Protein AF-A0A2V8KTV1-F1 (afdb_monomer_lite)

pLDDT: mean 73.46, std 25.22, range [22.84, 96.94]

Foldseek 3Di:
DDDDDDDPDDDDDDDDDDDDPDFPADPDDPAGWGKDFQADDPPVDPQQAAWDAPDPPDHPPDLLQSLLCQAQCADPVRDRDDPNHDASNSNRQRHWQNVCVVVVNNQATRHDDPNHFPWIFIWRDDSNPDDSNCSSVIDTQWTATSNRTPDHPVVVPPD

Radius of gyration: 17.87 Å; chains: 1; bounding box: 47×54×51 Å

Sequence (159 aa):
MPGEIEEAQHVHRGEPAGNRLGRIAPPRLGRSCVFYAAAQGDSGQRHPVGLGTDAFEVNQYRPFQTLYWAVTGKMVGGRVVNKHTVSREAALIAHTRNNAYQFFRESDLGSIQPGRFADMVVIDRDYLTIPADQIKDIKPLMTIVGGRVIFDVAKESSP

Secondary structure (DSSP, 8-state):
------------------------PPTT-SS--EEE-PPP-----SSPPP----TTTTS-S-HHHHHHHHHH-B-TTS-B--S----HHHHHHIIIIIHHHHTT-TTTSSS--TTS---EEEESS-TTTS-GGGGGG--EEEEEETTEEEEEHHHHT--

Structure (mmCIF, N/CA/C/O backbone):
data_AF-A0A2V8KTV1-F1
#
_entry.id   AF-A0A2V8KTV1-F1
#
loop_
_atom_site.group_PDB
_atom_site.id
_atom_site.type_symbol
_atom_site.label_atom_id
_atom_site.label_alt_id
_atom_site.label_comp_id
_atom_site.label_asym_id
_atom_site.label_entity_id
_atom_site.label_seq_id
_atom_site.pdbx_PDB_ins_code
_atom_site.Cartn_x
_atom_site.Cartn_y
_atom_site.Cartn_z
_atom_site.occupancy
_atom_site.B_iso_or_equiv
_atom_site.auth_seq_id
_atom_site.auth_comp_id
_atom_site.auth_asym_id
_atom_site.auth_atom_id
_atom_site.pdbx_PDB_model_num
ATOM 1 N N . MET A 1 1 ? -4.324 -40.443 20.293 1.00 22.84 1 MET A N 1
ATOM 2 C CA . MET A 1 1 ? -5.129 -40.121 21.491 1.00 22.84 1 MET A CA 1
ATOM 3 C C . MET A 1 1 ? -4.451 -38.953 22.201 1.00 22.84 1 MET A C 1
ATOM 5 O O . MET A 1 1 ? -3.229 -38.919 22.153 1.00 22.84 1 MET A O 1
ATOM 9 N N . PRO A 1 2 ? -5.209 -37.959 22.684 1.00 34.62 2 PRO A N 1
ATOM 10 C CA . PRO A 1 2 ? -5.052 -36.563 22.256 1.00 34.62 2 PRO A CA 1
ATOM 11 C C . PRO A 1 2 ? -4.563 -35.603 23.359 1.00 34.62 2 PRO A C 1
ATOM 13 O O . PRO A 1 2 ? -4.622 -35.939 24.534 1.00 34.62 2 PRO A O 1
ATOM 16 N N . GLY A 1 3 ? -4.153 -34.398 22.951 1.00 23.33 3 GLY A N 1
ATOM 17 C CA . GLY A 1 3 ? -3.943 -33.213 23.798 1.00 23.33 3 GLY A CA 1
ATOM 18 C C . GLY A 1 3 ? -2.864 -32.311 23.189 1.00 23.33 3 GLY A C 1
ATOM 19 O O . GLY A 1 3 ? -1.843 -32.818 22.746 1.00 23.33 3 GLY A O 1
ATOM 20 N N . GLU A 1 4 ? -2.997 -31.002 23.028 1.00 25.31 4 GLU A N 1
ATOM 21 C CA . GLU A 1 4 ? -4.052 -30.032 23.310 1.00 25.31 4 GLU A CA 1
ATOM 22 C C . GLU A 1 4 ? -3.761 -28.821 22.408 1.00 25.31 4 GLU A C 1
ATOM 24 O O . GLU A 1 4 ? -2.621 -28.574 22.011 1.00 25.31 4 GLU A O 1
ATOM 29 N N . ILE A 1 5 ? -4.812 -28.112 22.017 1.00 24.33 5 ILE A N 1
ATOM 30 C CA . ILE A 1 5 ? -4.768 -26.948 21.136 1.00 24.33 5 ILE A CA 1
ATOM 31 C C . ILE A 1 5 ? -4.733 -25.752 22.084 1.00 24.33 5 ILE A C 1
ATOM 33 O O . ILE A 1 5 ? -5.748 -25.485 22.722 1.00 24.33 5 ILE A O 1
ATOM 37 N N . GLU A 1 6 ? -3.596 -25.071 22.241 1.00 24.45 6 GLU A N 1
ATOM 38 C CA . GLU A 1 6 ? -3.558 -23.901 23.126 1.00 24.45 6 GLU A CA 1
ATOM 39 C C . GLU A 1 6 ? -4.235 -22.692 22.463 1.00 24.45 6 GLU A C 1
ATOM 41 O O . GLU A 1 6 ? -3.742 -22.092 21.503 1.00 24.45 6 GLU A O 1
ATOM 46 N N . GLU A 1 7 ? -5.410 -22.362 23.001 1.00 24.48 7 GLU A N 1
ATOM 47 C CA . GLU A 1 7 ? -6.009 -21.034 22.997 1.00 24.48 7 GLU A CA 1
ATOM 48 C C . GLU A 1 7 ? -5.023 -20.007 23.571 1.00 24.48 7 GLU A C 1
ATOM 50 O O . GLU A 1 7 ? -4.672 -20.065 24.745 1.00 24.48 7 GLU A O 1
ATOM 55 N N . ALA A 1 8 ? -4.653 -18.992 22.793 1.00 26.70 8 ALA A N 1
ATOM 56 C CA . ALA A 1 8 ? -4.042 -17.788 23.347 1.00 26.70 8 ALA A CA 1
ATOM 57 C C . ALA A 1 8 ? -5.142 -16.765 23.675 1.00 26.70 8 ALA A C 1
ATOM 59 O O . ALA A 1 8 ? -5.394 -15.825 22.918 1.00 26.70 8 ALA A O 1
ATOM 60 N N . GLN A 1 9 ? -5.820 -16.969 24.807 1.00 24.45 9 GLN A N 1
ATOM 61 C CA . GLN A 1 9 ? -6.532 -15.900 25.503 1.00 24.45 9 GLN A CA 1
ATOM 62 C C . GLN A 1 9 ? -5.515 -15.091 26.330 1.00 24.45 9 GLN A C 1
ATOM 64 O O . GLN A 1 9 ? -4.781 -15.648 27.132 1.00 24.45 9 GLN A O 1
ATOM 69 N N . HIS A 1 10 ? -5.488 -13.773 26.112 1.00 24.86 10 HIS A N 1
ATOM 70 C CA . HIS A 1 10 ? -5.033 -12.714 27.029 1.00 24.86 10 HIS A CA 1
ATOM 71 C C . HIS A 1 10 ? -3.688 -12.883 27.787 1.00 24.86 10 HIS A C 1
ATOM 73 O O . HIS A 1 10 ? -3.655 -13.521 28.831 1.00 24.86 10 HIS A O 1
ATOM 79 N N . VAL A 1 11 ? -2.622 -12.153 27.402 1.00 27.81 11 VAL A N 1
ATOM 80 C CA . VAL A 1 11 ? -1.480 -11.866 28.308 1.00 27.81 11 VAL A CA 1
ATOM 81 C C . VAL A 1 11 ? -0.938 -10.433 28.157 1.00 27.81 11 VAL A C 1
ATOM 83 O O . VAL A 1 11 ? -0.707 -9.920 27.063 1.00 27.81 11 VAL A O 1
ATOM 86 N N . HIS A 1 12 ? -0.761 -9.817 29.328 1.00 23.56 12 HIS A N 1
ATOM 87 C CA . HIS A 1 12 ? -0.101 -8.559 29.680 1.00 23.56 12 HIS A CA 1
ATOM 88 C C . HIS A 1 12 ? 1.369 -8.409 29.210 1.00 23.56 12 HIS A C 1
ATOM 90 O O . HIS A 1 12 ? 2.062 -9.383 28.962 1.00 23.56 12 HIS A O 1
ATOM 96 N N . ARG A 1 13 ? 1.832 -7.142 29.197 1.00 30.81 13 ARG A N 1
ATOM 97 C CA . ARG A 1 13 ? 3.221 -6.600 29.206 1.00 30.81 13 ARG A CA 1
ATOM 98 C C . ARG A 1 13 ? 4.404 -7.595 29.203 1.00 30.81 13 ARG A C 1
ATOM 100 O O . ARG A 1 13 ? 4.596 -8.302 30.185 1.00 30.81 13 ARG A O 1
ATOM 107 N N . GLY A 1 14 ? 5.337 -7.407 28.258 1.00 27.19 14 GLY A N 1
ATOM 108 C CA . GLY A 1 14 ? 6.753 -7.772 28.443 1.00 27.19 14 GLY A CA 1
ATOM 109 C C . GLY A 1 14 ? 7.578 -7.963 27.160 1.00 27.19 14 GLY A C 1
ATOM 110 O O . GLY A 1 14 ? 7.494 -9.015 26.551 1.00 27.19 14 GLY A O 1
ATOM 111 N N . GLU A 1 15 ? 8.405 -6.957 26.843 1.00 28.61 15 GLU A N 1
ATOM 112 C CA . GLU A 1 15 ? 9.614 -6.928 25.980 1.00 28.61 15 GLU A CA 1
ATOM 113 C C . GLU A 1 15 ? 9.581 -7.205 24.452 1.00 28.61 15 GLU A C 1
ATOM 115 O O . GLU A 1 15 ? 8.771 -7.984 23.952 1.00 28.61 15 GLU A O 1
ATOM 120 N N . PRO A 1 16 ? 10.474 -6.539 23.670 1.00 47.59 16 PRO A N 1
ATOM 121 C CA . PRO A 1 16 ? 10.456 -6.560 22.212 1.00 47.59 16 PRO A CA 1
ATOM 122 C C . PRO A 1 16 ? 11.446 -7.591 21.651 1.00 47.59 16 PRO A C 1
ATOM 124 O O . PRO A 1 16 ? 12.653 -7.492 21.862 1.00 47.59 16 PRO A O 1
ATOM 127 N N . ALA A 1 17 ? 10.962 -8.547 20.859 1.00 34.41 17 ALA A N 1
ATOM 128 C CA . ALA A 1 17 ? 11.830 -9.473 20.139 1.00 34.41 17 ALA A CA 1
ATOM 129 C C . ALA A 1 17 ? 11.349 -9.712 18.703 1.00 34.41 17 ALA A C 1
ATOM 131 O O . ALA A 1 17 ? 10.239 -10.177 18.468 1.00 34.41 17 ALA A O 1
ATOM 132 N N . GLY A 1 18 ? 12.253 -9.452 17.753 1.00 29.14 18 GLY A N 1
ATOM 133 C CA . GLY A 1 18 ? 12.278 -10.107 16.446 1.00 29.14 18 GLY A CA 1
ATOM 134 C C . GLY A 1 18 ? 11.364 -9.506 15.382 1.00 29.14 18 GLY A C 1
ATOM 135 O O . GLY A 1 18 ? 10.212 -9.899 15.231 1.00 29.14 18 GLY A O 1
ATOM 136 N N . ASN A 1 19 ? 11.927 -8.625 14.553 1.00 38.75 19 ASN A N 1
ATOM 137 C CA . ASN A 1 19 ? 11.263 -8.089 13.369 1.00 38.75 19 ASN A CA 1
ATOM 138 C C . ASN A 1 19 ? 11.146 -9.186 12.290 1.00 38.75 19 ASN A C 1
ATOM 140 O O . ASN A 1 19 ? 12.010 -9.342 11.428 1.00 38.75 19 ASN A O 1
ATOM 144 N N . ARG A 1 20 ? 10.089 -9.997 12.372 1.00 35.59 20 ARG A N 1
ATOM 145 C CA . ARG A 1 20 ? 9.693 -10.968 11.349 1.00 35.59 20 ARG A CA 1
ATOM 146 C C . ARG A 1 20 ? 8.287 -10.599 10.894 1.00 35.59 20 ARG A C 1
ATOM 148 O O . ARG A 1 20 ? 7.385 -10.503 11.717 1.00 35.59 20 ARG A O 1
ATOM 155 N N . LEU A 1 21 ? 8.116 -10.398 9.586 1.00 40.00 21 LEU A N 1
ATOM 156 C CA . LEU A 1 21 ? 6.817 -10.215 8.933 1.00 40.00 21 LEU A CA 1
ATOM 157 C C . LEU A 1 21 ? 5.873 -11.355 9.355 1.00 40.00 21 LEU A C 1
ATOM 159 O O . LEU A 1 21 ? 5.978 -12.479 8.862 1.00 40.00 21 LEU A O 1
ATOM 163 N N . GLY A 1 22 ? 4.999 -11.084 10.322 1.00 36.56 22 GLY A N 1
ATOM 164 C CA . GLY A 1 22 ? 4.024 -12.042 10.820 1.00 36.56 22 GLY A CA 1
ATOM 165 C C . GLY A 1 22 ? 2.811 -12.066 9.903 1.00 36.56 22 GLY A C 1
ATOM 166 O O . GLY A 1 22 ? 2.111 -11.065 9.773 1.00 36.56 22 GLY A O 1
ATOM 167 N N . ARG A 1 23 ? 2.541 -13.212 9.270 1.00 40.22 23 ARG A N 1
ATOM 168 C CA . ARG A 1 23 ? 1.232 -13.469 8.661 1.00 40.22 23 ARG A CA 1
ATOM 169 C C . ARG A 1 23 ? 0.238 -13.682 9.797 1.00 40.22 23 ARG A C 1
ATOM 171 O O . ARG A 1 23 ? 0.321 -14.692 10.488 1.00 40.22 23 ARG A O 1
ATOM 178 N N . ILE A 1 24 ? -0.699 -12.761 9.981 1.00 41.91 24 ILE A N 1
ATOM 179 C CA . ILE A 1 24 ? -1.854 -12.999 10.848 1.00 41.91 24 ILE A CA 1
ATOM 180 C C . ILE A 1 24 ? -2.926 -13.651 9.970 1.00 41.91 24 ILE A C 1
ATOM 182 O O . ILE A 1 24 ? -3.637 -12.968 9.236 1.00 41.91 24 ILE A O 1
ATOM 186 N N . ALA A 1 25 ? -2.980 -14.984 9.986 1.00 36.19 25 ALA A N 1
ATOM 187 C CA . ALA A 1 25 ? -4.056 -15.750 9.362 1.00 36.19 25 ALA A CA 1
ATOM 188 C C . ALA A 1 25 ? -5.192 -15.936 10.387 1.00 36.19 25 ALA A C 1
ATOM 190 O O . ALA A 1 25 ? -4.925 -16.435 11.481 1.00 36.19 25 ALA A O 1
ATOM 191 N N . PRO A 1 26 ? -6.444 -15.548 10.084 1.00 38.41 26 PRO A N 1
ATOM 192 C CA . PRO A 1 26 ? -7.554 -15.755 11.007 1.00 38.41 26 PRO A CA 1
ATOM 193 C C . PRO A 1 26 ? -7.988 -17.231 11.037 1.00 38.41 26 PRO A C 1
ATOM 195 O O . PRO A 1 26 ? -7.923 -17.921 10.013 1.00 38.41 26 PRO A O 1
ATOM 198 N N . PRO A 1 27 ? -8.508 -17.729 12.171 1.00 36.75 27 PRO A N 1
ATOM 199 C CA . PRO A 1 27 ? -9.180 -19.013 12.202 1.00 36.75 27 PRO A CA 1
ATOM 200 C C . PRO A 1 27 ? -10.558 -18.868 11.533 1.00 36.75 27 PRO A C 1
ATOM 202 O O . PRO A 1 27 ? -11.396 -18.089 11.976 1.00 36.75 27 PRO A O 1
ATOM 205 N N . ARG A 1 28 ? -10.802 -19.686 10.500 1.00 37.53 28 ARG A N 1
ATOM 206 C CA . ARG A 1 28 ? -12.112 -19.953 9.862 1.00 37.53 28 ARG A CA 1
ATOM 207 C C . ARG A 1 28 ? -12.643 -18.949 8.825 1.00 37.53 28 ARG A C 1
ATOM 209 O O . ARG A 1 28 ? -13.825 -18.625 8.828 1.00 37.53 28 ARG A O 1
ATOM 216 N N . LEU A 1 29 ? -11.836 -18.599 7.825 1.00 39.94 29 LEU A N 1
ATOM 217 C CA . LEU A 1 29 ? -12.383 -18.255 6.506 1.00 39.94 29 LEU A CA 1
ATOM 218 C C . LEU A 1 29 ? -11.588 -19.016 5.442 1.00 39.94 29 LEU A C 1
ATOM 220 O O . LEU A 1 29 ? -10.374 -18.874 5.360 1.00 39.94 29 LEU A O 1
ATOM 224 N N . GLY A 1 30 ? -12.251 -19.885 4.672 1.00 32.50 30 GLY A N 1
ATOM 225 C CA . GLY A 1 30 ? -11.640 -20.851 3.740 1.00 32.50 30 GLY A CA 1
ATOM 226 C C . GLY A 1 30 ? -10.943 -20.256 2.507 1.00 32.50 30 GLY A C 1
ATOM 227 O O . GLY A 1 30 ? -10.852 -20.917 1.477 1.00 32.50 30 GLY A O 1
ATOM 228 N N . ARG A 1 31 ? -10.476 -19.008 2.580 1.00 37.72 31 ARG A N 1
ATOM 229 C CA . ARG A 1 31 ? -9.697 -18.311 1.554 1.00 37.72 31 ARG A CA 1
ATOM 230 C C . ARG A 1 31 ? -8.605 -17.511 2.257 1.00 37.72 31 ARG A C 1
ATOM 232 O O . ARG A 1 31 ? -8.857 -16.915 3.298 1.00 37.72 31 ARG A O 1
ATOM 239 N N . SER A 1 32 ? -7.390 -17.525 1.716 1.00 37.12 32 SER A N 1
ATOM 240 C CA . SER A 1 32 ? -6.247 -16.792 2.269 1.00 37.12 32 SER A CA 1
ATOM 241 C C . SER A 1 32 ? -6.519 -15.284 2.257 1.00 37.12 32 SER A C 1
ATOM 243 O O . SER A 1 32 ? -6.312 -14.621 1.245 1.00 37.12 32 SER A O 1
ATOM 245 N N . CYS A 1 33 ? -7.004 -14.755 3.374 1.00 31.86 33 CYS A N 1
ATOM 246 C CA . CYS A 1 33 ? -7.189 -13.330 3.610 1.00 31.86 33 CYS A CA 1
ATOM 247 C C . CYS A 1 33 ? -5.905 -12.755 4.212 1.00 31.86 33 CYS A C 1
ATOM 249 O O . CYS A 1 33 ? -5.432 -13.261 5.230 1.00 31.86 33 CYS A O 1
ATOM 251 N N . VAL A 1 34 ? -5.346 -11.706 3.603 1.00 49.88 34 VAL A N 1
ATOM 252 C CA . VAL A 1 34 ? -4.165 -11.014 4.141 1.00 49.88 34 VAL A CA 1
ATOM 253 C C . VAL A 1 34 ? -4.548 -9.593 4.531 1.00 49.88 34 VAL A C 1
ATOM 255 O O . VAL A 1 34 ? -5.142 -8.868 3.735 1.00 49.88 34 VAL A O 1
ATOM 258 N N . PHE A 1 35 ? -4.222 -9.206 5.762 1.00 46.75 35 PHE A N 1
A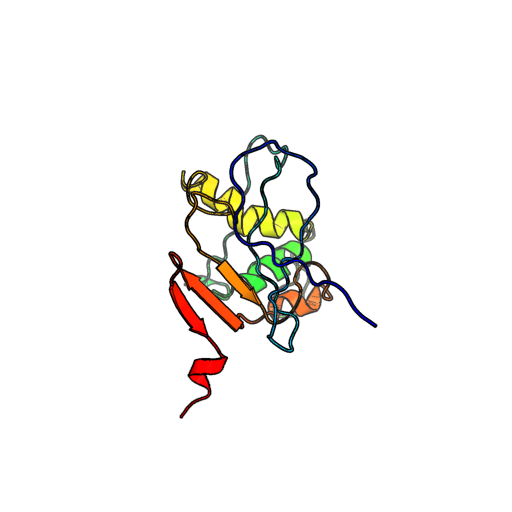TOM 259 C CA . PHE A 1 35 ? -4.357 -7.835 6.246 1.00 46.75 35 PHE A CA 1
ATOM 260 C C . PHE A 1 35 ? -3.112 -7.047 5.856 1.00 46.75 35 PHE A C 1
ATOM 262 O O . PHE A 1 35 ? -1.996 -7.502 6.112 1.00 46.75 35 PHE A O 1
ATOM 269 N N . TYR A 1 36 ? -3.289 -5.866 5.271 1.00 44.72 36 TYR A N 1
ATOM 270 C CA . TYR A 1 36 ? -2.165 -5.004 4.918 1.00 44.72 36 TYR A CA 1
ATOM 271 C C . TYR A 1 36 ? -2.249 -3.646 5.611 1.00 44.72 36 TYR A C 1
ATOM 273 O O . TYR A 1 36 ? -3.102 -2.821 5.301 1.00 44.72 36 TYR A O 1
ATOM 281 N N . ALA A 1 37 ? -1.290 -3.408 6.501 1.00 53.09 37 ALA A N 1
ATOM 282 C CA . ALA A 1 37 ? -0.690 -2.103 6.749 1.00 53.09 37 ALA A CA 1
ATOM 283 C C . ALA A 1 37 ? 0.774 -2.346 7.156 1.00 53.09 37 ALA A C 1
ATOM 285 O O . ALA A 1 37 ? 1.092 -3.394 7.723 1.00 53.09 37 ALA A O 1
ATOM 286 N N . ALA A 1 38 ? 1.688 -1.435 6.811 1.00 50.16 38 ALA A N 1
ATOM 287 C CA . ALA A 1 38 ? 3.110 -1.653 7.072 1.00 50.16 38 ALA A CA 1
ATOM 288 C C . ALA A 1 38 ? 3.379 -1.815 8.583 1.00 50.16 38 ALA A C 1
ATOM 290 O O . ALA A 1 38 ? 2.975 -0.971 9.381 1.00 50.16 38 ALA A O 1
ATOM 291 N N . ALA A 1 39 ? 4.071 -2.883 8.988 1.00 43.25 39 ALA A N 1
ATOM 292 C CA . ALA A 1 39 ? 4.565 -3.043 10.360 1.00 43.25 39 ALA A CA 1
ATOM 293 C C . ALA A 1 39 ? 5.641 -1.980 10.693 1.00 43.25 39 ALA A C 1
ATOM 295 O O . ALA A 1 39 ? 6.221 -1.369 9.785 1.00 43.25 39 ALA A O 1
ATOM 296 N N . GLN A 1 40 ? 5.934 -1.731 11.982 1.00 36.28 40 GLN A N 1
ATOM 297 C CA . GLN A 1 40 ? 7.037 -0.818 12.325 1.00 36.28 40 GLN A CA 1
ATOM 298 C C . GLN A 1 40 ? 8.392 -1.438 12.009 1.00 36.28 40 GLN A C 1
ATOM 300 O O . GLN A 1 40 ? 8.673 -2.591 12.310 1.00 36.28 40 GLN A O 1
ATOM 305 N N . GLY A 1 41 ? 9.258 -0.602 11.463 1.00 44.38 41 GLY A N 1
ATOM 306 C CA . GLY A 1 41 ? 10.678 -0.848 11.285 1.00 44.38 41 GLY A CA 1
ATOM 307 C C . GLY A 1 41 ? 11.261 0.435 10.735 1.00 44.38 41 GLY A C 1
ATOM 308 O O . GLY A 1 41 ? 10.687 0.983 9.797 1.00 44.38 41 GLY A O 1
ATOM 309 N N . ASP A 1 42 ? 12.315 0.973 11.333 1.00 43.50 42 ASP A N 1
ATOM 310 C CA . ASP A 1 42 ? 12.915 2.209 10.838 1.00 43.50 42 ASP A CA 1
ATOM 311 C C . ASP A 1 42 ? 13.210 2.065 9.334 1.00 43.50 42 ASP A C 1
ATOM 313 O O . ASP A 1 42 ? 13.854 1.111 8.903 1.00 43.50 42 ASP A O 1
ATOM 317 N N . SER A 1 43 ? 12.658 2.960 8.509 1.00 51.19 43 SER A N 1
ATOM 318 C CA . SER A 1 43 ? 12.943 2.960 7.066 1.00 51.19 43 SER A CA 1
ATOM 319 C C . SER A 1 43 ? 14.389 3.366 6.785 1.00 51.19 43 SER A C 1
ATOM 321 O O . SER A 1 43 ? 14.796 3.335 5.627 1.00 51.19 43 SER A O 1
ATOM 323 N N . GLY A 1 44 ? 15.136 3.819 7.803 1.00 53.78 44 GLY A N 1
ATOM 324 C CA . GLY A 1 44 ? 16.484 4.363 7.658 1.00 53.78 44 GLY A CA 1
ATOM 325 C C . GLY A 1 44 ? 16.518 5.638 6.810 1.00 53.78 44 GLY A C 1
ATOM 326 O O . GLY A 1 44 ? 17.588 6.110 6.435 1.00 53.78 44 GLY A O 1
ATOM 327 N N . GLN A 1 45 ? 15.350 6.194 6.466 1.00 54.97 45 GLN A N 1
ATOM 328 C CA . GLN A 1 45 ? 15.226 7.363 5.609 1.00 54.97 45 GLN A CA 1
ATOM 329 C C . GLN A 1 45 ? 15.114 8.623 6.452 1.00 54.97 45 GLN A C 1
ATOM 331 O O . GLN A 1 45 ? 14.160 8.806 7.202 1.00 54.97 45 GLN A O 1
ATOM 336 N N . ARG A 1 46 ? 16.084 9.518 6.257 1.00 55.47 46 ARG A N 1
ATOM 337 C CA . ARG A 1 46 ? 16.167 10.827 6.916 1.00 55.47 46 ARG A CA 1
ATOM 338 C C . ARG A 1 46 ? 14.981 11.743 6.575 1.00 55.47 46 ARG A C 1
ATOM 340 O O . ARG A 1 46 ? 14.649 12.620 7.363 1.00 55.47 46 ARG A O 1
ATOM 347 N N . HIS A 1 47 ? 14.349 11.518 5.420 1.00 73.19 47 HIS A N 1
ATOM 348 C CA . HIS A 1 47 ? 13.139 12.201 4.961 1.00 73.19 47 HIS A CA 1
ATOM 349 C C . HIS A 1 47 ? 12.196 11.175 4.308 1.00 73.19 47 HIS A C 1
ATOM 351 O O . HIS A 1 47 ? 12.506 10.694 3.217 1.00 73.19 47 HIS A O 1
ATOM 357 N N . PRO A 1 48 ? 11.082 10.793 4.954 1.00 82.69 48 PRO A N 1
ATOM 358 C CA . PRO A 1 48 ? 10.189 9.771 4.421 1.00 82.69 48 PRO A CA 1
ATOM 359 C C . PRO A 1 48 ? 9.428 10.284 3.194 1.00 82.69 48 PRO A C 1
ATOM 361 O O . PRO A 1 48 ? 8.751 11.312 3.236 1.00 82.69 48 PRO A O 1
ATOM 364 N N . VAL A 1 49 ? 9.528 9.539 2.095 1.00 86.69 49 VAL A N 1
ATOM 365 C CA . VAL A 1 49 ? 8.819 9.830 0.843 1.00 86.69 49 VAL A CA 1
ATOM 366 C C . VAL A 1 49 ? 7.457 9.139 0.844 1.00 86.69 49 VAL A C 1
ATOM 368 O O . VAL A 1 49 ? 7.384 7.921 1.019 1.00 86.69 49 VAL A O 1
ATOM 371 N N . GLY A 1 50 ? 6.391 9.913 0.656 1.00 88.06 50 GLY A N 1
ATOM 372 C CA . GLY A 1 50 ? 5.025 9.416 0.490 1.00 88.06 50 GLY A CA 1
ATOM 373 C C . GLY A 1 50 ? 4.675 9.062 -0.957 1.00 88.06 50 GLY A C 1
ATOM 374 O O . GLY A 1 50 ? 5.304 9.546 -1.899 1.00 88.06 50 GLY A O 1
ATOM 375 N N . LEU A 1 51 ? 3.650 8.225 -1.135 1.00 89.75 51 LEU A N 1
ATOM 376 C CA . LEU A 1 51 ? 3.066 7.908 -2.445 1.00 89.75 51 LEU A CA 1
ATOM 377 C C . LEU A 1 51 ? 1.604 8.354 -2.511 1.00 89.75 51 LEU A C 1
ATOM 379 O O . LEU A 1 51 ? 0.808 7.995 -1.641 1.00 89.75 51 LEU A O 1
ATOM 383 N N . GLY A 1 52 ? 1.245 9.042 -3.598 1.00 86.50 52 GLY A N 1
ATOM 384 C CA . GLY A 1 52 ? -0.110 9.502 -3.914 1.00 86.50 52 GLY A CA 1
ATOM 385 C C . GLY A 1 52 ? -0.526 9.150 -5.346 1.00 86.50 52 GLY A C 1
ATOM 386 O O . GLY A 1 52 ? 0.280 8.653 -6.131 1.00 86.50 52 GLY A O 1
ATOM 387 N N . THR A 1 53 ? -1.804 9.345 -5.672 1.00 82.00 53 THR A N 1
ATOM 388 C CA . THR A 1 53 ? -2.409 8.881 -6.937 1.00 82.00 53 THR A CA 1
ATOM 389 C C . THR A 1 53 ? -2.764 10.001 -7.916 1.00 82.00 53 THR A C 1
ATOM 391 O O . THR A 1 53 ? -2.852 9.715 -9.103 1.00 82.00 53 THR A O 1
ATOM 394 N N . ASP A 1 54 ? -2.991 11.230 -7.444 1.00 78.69 54 ASP A N 1
ATOM 395 C CA . ASP A 1 54 ? -3.626 12.318 -8.216 1.00 78.69 54 ASP A CA 1
ATOM 396 C C . ASP A 1 54 ? -4.915 11.862 -8.954 1.00 78.69 54 ASP A C 1
ATOM 398 O O . ASP A 1 54 ? -5.158 12.115 -10.135 1.00 78.69 54 ASP A O 1
ATOM 402 N N . ALA A 1 55 ? -5.713 11.055 -8.241 1.00 70.56 55 ALA A N 1
ATOM 403 C CA . ALA A 1 55 ? -6.734 10.162 -8.793 1.00 70.56 55 ALA A CA 1
ATOM 404 C C . ALA A 1 55 ? -7.863 10.810 -9.605 1.00 70.56 55 ALA A C 1
ATOM 406 O O . ALA A 1 55 ? -8.403 10.150 -10.477 1.00 70.56 55 ALA A O 1
ATOM 407 N N . PHE A 1 56 ? -8.303 12.032 -9.320 1.00 65.50 56 PHE A N 1
ATOM 408 C CA . PHE A 1 56 ? -9.467 12.567 -10.043 1.00 65.50 56 PHE A CA 1
ATOM 409 C C . PHE A 1 56 ? -9.111 13.125 -11.426 1.00 65.50 56 PHE A C 1
ATOM 411 O O . PHE A 1 56 ? -9.992 13.210 -12.276 1.00 65.50 56 PHE A O 1
ATOM 418 N N . GLU A 1 57 ? -7.833 13.424 -11.672 1.00 66.06 57 GLU A N 1
ATOM 419 C CA . GLU A 1 57 ? -7.380 14.086 -12.899 1.00 66.06 57 GLU A CA 1
ATOM 420 C C . GLU A 1 57 ? -6.689 13.124 -13.876 1.00 66.06 57 GLU A C 1
ATOM 422 O O . GLU A 1 57 ? -6.856 13.240 -15.090 1.00 66.06 57 GLU A O 1
ATOM 427 N N . VAL A 1 58 ? -5.906 12.155 -13.375 1.00 63.47 58 VAL A N 1
ATOM 428 C CA . VAL A 1 58 ? -4.983 11.389 -14.243 1.00 63.47 58 VAL A CA 1
ATOM 429 C C . VAL A 1 58 ? -4.889 9.885 -13.973 1.00 63.47 58 VAL A C 1
ATOM 431 O O . VAL A 1 58 ? -4.276 9.168 -14.770 1.00 63.47 58 VAL A O 1
ATOM 434 N N . ASN A 1 59 ? -5.455 9.363 -12.880 1.00 67.94 59 ASN A N 1
ATOM 435 C CA . ASN A 1 59 ? -5.262 7.958 -12.497 1.00 67.94 59 ASN A CA 1
ATOM 436 C C . ASN A 1 59 ? -6.496 7.346 -11.818 1.00 67.94 59 ASN A C 1
ATOM 438 O O . ASN A 1 59 ? -7.515 7.986 -11.655 1.00 67.94 59 ASN A O 1
ATOM 442 N N . GLN A 1 60 ? -6.444 6.078 -11.421 1.00 74.69 60 GLN A N 1
ATOM 443 C CA . GLN A 1 60 ? -7.511 5.481 -10.621 1.00 74.69 60 GLN A CA 1
ATOM 444 C C . GLN A 1 60 ? -7.299 5.739 -9.126 1.00 74.69 60 GLN A C 1
ATOM 446 O O . GLN A 1 60 ? -6.176 5.713 -8.628 1.00 74.69 60 GLN A O 1
ATOM 451 N N . TYR A 1 61 ? -8.400 5.895 -8.386 1.00 79.81 61 TYR A N 1
ATOM 452 C CA . TYR A 1 61 ? -8.389 6.046 -6.923 1.00 79.81 61 TYR A CA 1
ATOM 453 C C . TYR A 1 61 ? -7.915 4.789 -6.179 1.00 79.81 61 TYR A C 1
ATOM 455 O O . TYR A 1 61 ? -7.645 4.835 -4.981 1.00 79.81 61 TYR A O 1
ATOM 463 N N . ARG A 1 62 ? -7.830 3.645 -6.868 1.00 85.12 62 ARG A N 1
ATOM 464 C CA . ARG A 1 62 ? -7.492 2.363 -6.250 1.00 85.12 62 ARG A CA 1
ATOM 465 C C . ARG A 1 62 ? -6.011 2.351 -5.837 1.00 85.12 62 ARG A C 1
ATOM 467 O O . ARG A 1 62 ? -5.153 2.410 -6.718 1.00 85.12 62 ARG A O 1
ATOM 474 N N . PRO A 1 63 ? -5.681 2.168 -4.543 1.00 88.25 63 PRO A N 1
ATOM 475 C CA . PRO A 1 63 ? -4.302 2.266 -4.045 1.00 88.25 63 PRO A CA 1
ATOM 476 C C . PRO A 1 63 ? -3.358 1.259 -4.717 1.00 88.25 63 PRO A C 1
ATOM 478 O O . PRO A 1 63 ? -2.195 1.551 -4.997 1.00 88.25 63 PRO A O 1
ATOM 481 N N . PHE A 1 64 ? -3.879 0.084 -5.075 1.00 92.19 64 PHE A N 1
ATOM 482 C CA . PHE A 1 64 ? -3.114 -0.955 -5.759 1.00 92.19 64 PHE A CA 1
ATOM 483 C C . PHE A 1 64 ? -2.649 -0.557 -7.166 1.00 92.19 64 PHE A C 1
ATOM 485 O O . PHE A 1 64 ? -1.638 -1.076 -7.630 1.00 92.19 64 PHE A O 1
ATOM 492 N N . GLN A 1 65 ? -3.318 0.392 -7.831 1.00 91.25 65 GLN A N 1
ATOM 493 C CA . GLN A 1 65 ? -2.857 0.926 -9.114 1.00 91.25 65 GLN A CA 1
ATOM 494 C C . GLN A 1 65 ? -1.575 1.755 -8.936 1.00 91.25 65 GLN A C 1
ATOM 496 O O . GLN A 1 65 ? -0.639 1.628 -9.726 1.00 91.25 65 GLN A O 1
ATOM 501 N N . THR A 1 66 ? -1.497 2.552 -7.868 1.00 91.50 66 THR A N 1
ATOM 502 C CA . THR A 1 66 ? -0.289 3.315 -7.521 1.00 91.50 66 THR A CA 1
ATOM 503 C C . THR A 1 66 ? 0.844 2.404 -7.078 1.00 91.50 66 THR A C 1
ATOM 505 O O . THR A 1 66 ? 1.973 2.581 -7.530 1.00 91.50 66 THR A O 1
ATOM 508 N N . LEU A 1 67 ? 0.554 1.382 -6.268 1.00 93.75 67 LEU A N 1
ATOM 509 C CA . LEU A 1 67 ? 1.555 0.384 -5.881 1.00 93.75 67 LEU A CA 1
ATOM 510 C C . LEU A 1 67 ? 2.080 -0.394 -7.099 1.00 93.75 67 LEU A C 1
ATOM 512 O O . LEU A 1 67 ? 3.286 -0.587 -7.236 1.00 93.75 67 LEU A O 1
ATOM 516 N N . TYR A 1 68 ? 1.198 -0.784 -8.024 1.00 94.38 68 TYR A N 1
ATOM 517 C CA . TYR A 1 68 ? 1.582 -1.419 -9.286 1.00 94.38 68 TYR A CA 1
ATOM 518 C C . TYR A 1 68 ? 2.538 -0.540 -10.097 1.00 94.38 68 TYR A C 1
ATOM 520 O O . TYR A 1 68 ? 3.587 -1.013 -10.540 1.00 94.38 68 TYR A O 1
ATOM 528 N N . TRP A 1 69 ? 2.202 0.740 -10.265 1.00 93.50 69 TRP A N 1
ATOM 529 C CA . TRP A 1 69 ? 3.042 1.680 -10.999 1.00 93.50 69 TRP A CA 1
ATOM 530 C C . TRP A 1 69 ? 4.389 1.917 -10.303 1.00 93.50 69 TRP A C 1
ATOM 532 O O . TRP A 1 69 ? 5.420 1.914 -10.969 1.00 93.50 69 TRP A O 1
ATOM 542 N N . ALA A 1 70 ? 4.417 2.038 -8.973 1.00 93.94 70 ALA A N 1
ATOM 543 C CA . ALA A 1 70 ? 5.655 2.228 -8.212 1.00 93.94 70 ALA A CA 1
ATOM 544 C C . ALA A 1 70 ? 6.622 1.033 -8.332 1.00 93.94 70 ALA A C 1
ATOM 546 O O . ALA A 1 70 ? 7.839 1.218 -8.389 1.00 93.94 70 ALA A O 1
ATOM 547 N N . VAL A 1 71 ? 6.082 -0.189 -8.398 1.00 95.44 71 VAL A N 1
ATOM 548 C CA . VAL A 1 71 ? 6.870 -1.430 -8.466 1.00 95.44 71 VAL A CA 1
ATOM 549 C C . VAL A 1 71 ? 7.278 -1.788 -9.896 1.00 95.44 71 VAL A C 1
ATOM 551 O O . VAL A 1 71 ? 8.364 -2.316 -10.108 1.00 95.44 71 VAL A O 1
ATOM 554 N N . THR A 1 72 ? 6.425 -1.532 -10.890 1.00 95.69 72 THR A N 1
ATOM 555 C CA . THR A 1 72 ? 6.665 -1.978 -12.280 1.00 95.69 72 THR A CA 1
ATOM 556 C C . THR A 1 72 ? 7.047 -0.859 -13.238 1.00 95.69 72 THR A C 1
ATOM 558 O O . THR A 1 72 ? 7.587 -1.126 -14.309 1.00 95.69 72 THR A O 1
ATOM 561 N N . GLY A 1 73 ? 6.713 0.385 -12.898 1.00 94.25 73 GLY A N 1
ATOM 562 C CA . GLY A 1 73 ? 6.864 1.550 -13.763 1.00 94.25 73 GLY A CA 1
ATOM 563 C C . GLY A 1 73 ? 5.964 1.552 -14.999 1.00 94.25 73 GLY A C 1
ATOM 564 O O . GLY A 1 73 ? 6.147 2.388 -15.890 1.00 94.25 73 GLY A O 1
ATOM 565 N N . LYS A 1 74 ? 5.005 0.622 -15.080 1.00 93.62 74 LYS A N 1
ATOM 566 C CA . LYS A 1 74 ? 4.086 0.457 -16.210 1.00 93.62 74 LYS A CA 1
ATOM 567 C C . LYS A 1 74 ? 2.828 1.302 -16.025 1.00 93.62 74 LYS A C 1
ATOM 569 O O . LYS A 1 74 ? 2.219 1.313 -14.958 1.00 93.62 74 LYS A O 1
ATOM 574 N N . MET A 1 75 ? 2.400 1.977 -17.090 1.00 88.56 75 MET A N 1
ATOM 575 C CA . MET A 1 75 ? 1.068 2.593 -17.155 1.00 88.56 75 MET A CA 1
ATOM 576 C C . MET A 1 75 ? -0.026 1.530 -17.335 1.00 88.56 75 MET A C 1
ATOM 578 O O . MET A 1 75 ? 0.266 0.368 -17.615 1.00 88.56 75 MET A O 1
ATOM 582 N N . VAL A 1 76 ? -1.300 1.936 -17.259 1.00 81.25 76 VAL A N 1
ATOM 583 C CA . VAL A 1 76 ? -2.465 1.056 -17.500 1.00 81.25 76 VAL A CA 1
ATOM 584 C C . VAL A 1 76 ? -2.350 0.302 -18.835 1.00 81.25 76 VAL A C 1
ATOM 586 O O . VAL A 1 76 ? -2.635 -0.892 -18.888 1.00 81.25 76 VAL A O 1
ATOM 589 N N . GLY A 1 77 ? -1.842 0.962 -19.883 1.00 83.69 77 GLY A N 1
ATOM 590 C CA . GLY A 1 77 ? -1.592 0.362 -21.201 1.00 83.69 77 GLY A CA 1
ATOM 591 C C . GLY A 1 77 ? -0.333 -0.512 -21.308 1.00 83.69 77 GLY A C 1
ATOM 592 O O . GLY A 1 77 ? 0.078 -0.847 -22.412 1.00 83.69 77 GLY A O 1
ATOM 593 N N . GLY A 1 78 ? 0.344 -0.829 -20.200 1.00 87.06 78 GLY A N 1
ATOM 594 C CA . GLY A 1 78 ? 1.522 -1.706 -20.168 1.00 87.06 78 GLY A CA 1
ATOM 595 C C . GLY A 1 78 ? 2.844 -1.052 -20.587 1.00 87.06 78 GLY A C 1
ATOM 596 O O . GLY A 1 78 ? 3.906 -1.631 -20.360 1.00 87.06 78 GLY A O 1
ATOM 597 N N . ARG A 1 79 ? 2.815 0.168 -21.141 1.00 91.88 79 ARG A N 1
ATOM 598 C CA . ARG A 1 79 ? 4.031 0.926 -21.471 1.00 91.88 79 ARG A CA 1
ATOM 599 C C . ARG A 1 79 ? 4.809 1.262 -20.199 1.00 91.88 79 ARG A C 1
ATOM 601 O O . ARG A 1 79 ? 4.276 1.928 -19.311 1.00 91.88 79 ARG A O 1
ATOM 608 N N . VAL A 1 80 ? 6.073 0.848 -20.147 1.00 94.00 80 VAL A N 1
ATOM 609 C CA . VAL A 1 80 ? 7.012 1.231 -19.085 1.00 94.00 80 VAL A CA 1
ATOM 610 C C . VAL A 1 80 ? 7.416 2.687 -19.300 1.00 94.00 80 VAL A C 1
ATOM 612 O O . VAL A 1 80 ? 7.997 3.027 -20.329 1.00 94.00 80 VAL A O 1
ATOM 615 N N . VAL A 1 81 ? 7.079 3.546 -18.343 1.00 92.12 81 VAL A N 1
ATOM 616 C CA . VAL A 1 81 ? 7.402 4.983 -18.372 1.00 92.12 81 VAL A CA 1
ATOM 617 C C . VAL A 1 81 ? 8.330 5.387 -17.236 1.00 92.12 81 VAL A C 1
ATOM 619 O O . VAL A 1 81 ? 9.117 6.313 -17.401 1.00 92.12 81 VAL A O 1
ATOM 622 N N . ASN A 1 82 ? 8.288 4.671 -16.111 1.00 91.12 82 ASN A N 1
ATOM 623 C CA . ASN A 1 82 ? 9.199 4.886 -14.998 1.00 91.12 82 ASN A CA 1
ATOM 624 C C . ASN A 1 82 ? 10.271 3.786 -14.978 1.00 91.12 82 ASN A C 1
ATOM 626 O O . ASN A 1 82 ? 9.951 2.601 -14.940 1.00 91.12 82 ASN A O 1
ATOM 630 N N . LYS A 1 83 ? 11.546 4.189 -15.003 1.00 92.50 83 LYS A N 1
ATOM 631 C CA . LYS A 1 83 ? 12.707 3.288 -14.894 1.00 92.50 83 LYS A CA 1
ATOM 632 C C . LYS A 1 83 ? 13.262 3.197 -13.467 1.00 92.50 83 LYS A C 1
ATOM 634 O O . LYS A 1 83 ? 14.078 2.326 -13.189 1.00 92.50 83 LYS A O 1
ATOM 639 N N . HIS A 1 84 ? 12.826 4.083 -12.574 1.00 92.62 84 HIS A N 1
ATOM 640 C CA . HIS A 1 84 ? 13.236 4.155 -11.174 1.00 92.62 84 HIS A CA 1
ATOM 641 C C . HIS A 1 84 ? 12.126 3.582 -10.290 1.00 92.62 84 HIS A C 1
ATOM 643 O O . HIS A 1 84 ? 11.372 4.305 -9.637 1.00 92.62 84 HIS A O 1
ATOM 649 N N . THR A 1 85 ? 11.984 2.262 -10.332 1.00 94.19 85 THR A N 1
ATOM 650 C CA . THR A 1 85 ? 11.008 1.524 -9.526 1.00 94.19 85 THR A CA 1
ATOM 651 C C . THR A 1 85 ? 11.545 1.236 -8.129 1.00 94.19 85 THR A C 1
ATOM 653 O O . THR A 1 85 ? 12.756 1.176 -7.915 1.00 94.19 85 THR A O 1
ATOM 656 N N . VAL A 1 86 ? 10.641 1.004 -7.181 1.00 93.88 86 VAL A N 1
ATOM 657 C CA . VAL A 1 86 ? 10.975 0.653 -5.792 1.00 93.88 86 VAL A CA 1
ATOM 658 C C . VAL A 1 86 ? 10.525 -0.770 -5.455 1.00 93.88 86 VAL A C 1
ATOM 660 O O . VAL A 1 86 ? 9.706 -1.357 -6.164 1.00 93.88 86 VAL A O 1
ATOM 663 N N . SER A 1 87 ? 11.051 -1.338 -4.363 1.00 94.62 87 SER A N 1
ATOM 664 C CA . SER A 1 87 ? 10.575 -2.639 -3.874 1.00 94.62 87 SER A CA 1
ATOM 665 C C . SER A 1 87 ? 9.118 -2.556 -3.407 1.00 94.62 87 SER A C 1
ATOM 667 O O . SER A 1 87 ? 8.591 -1.476 -3.123 1.00 94.62 87 SER A O 1
ATOM 669 N N . ARG A 1 88 ? 8.460 -3.711 -3.290 1.00 94.44 88 ARG A N 1
ATOM 670 C CA . ARG A 1 88 ? 7.066 -3.794 -2.830 1.00 94.44 88 ARG A CA 1
ATOM 671 C C . ARG A 1 88 ? 6.903 -3.263 -1.417 1.00 94.44 88 ARG A C 1
ATOM 673 O O . ARG A 1 88 ? 5.949 -2.539 -1.148 1.00 94.44 88 ARG A O 1
ATOM 680 N N . GLU A 1 89 ? 7.836 -3.615 -0.544 1.00 92.94 89 GLU A N 1
ATOM 681 C CA . GLU A 1 89 ? 7.888 -3.186 0.849 1.00 92.94 89 GLU A CA 1
ATOM 682 C C . GLU A 1 89 ? 8.091 -1.677 0.926 1.00 92.94 89 GLU A C 1
ATOM 684 O O . GLU A 1 89 ? 7.356 -1.000 1.639 1.00 92.94 89 GLU A O 1
ATOM 689 N N . ALA A 1 90 ? 9.031 -1.138 0.142 1.00 91.88 90 ALA A N 1
ATOM 690 C CA . ALA A 1 90 ? 9.269 0.298 0.074 1.00 91.88 90 ALA A CA 1
ATOM 691 C C . ALA A 1 90 ? 8.031 1.052 -0.436 1.00 91.88 90 ALA A C 1
ATOM 693 O O . ALA A 1 90 ? 7.642 2.047 0.170 1.00 91.88 90 ALA A O 1
ATOM 694 N N . ALA A 1 91 ? 7.367 0.557 -1.487 1.00 93.38 91 ALA A N 1
ATOM 695 C CA . ALA A 1 91 ? 6.123 1.140 -1.988 1.00 93.38 91 ALA A CA 1
ATOM 696 C C . ALA A 1 91 ? 5.001 1.095 -0.938 1.00 93.38 91 ALA A C 1
ATOM 698 O O . ALA A 1 91 ? 4.299 2.083 -0.743 1.00 93.38 91 ALA A O 1
ATOM 699 N N . LEU A 1 92 ? 4.851 -0.023 -0.222 1.00 92.75 92 LEU A N 1
ATOM 700 C CA . LEU A 1 92 ? 3.839 -0.164 0.823 1.00 92.75 92 LEU A CA 1
ATOM 701 C C . LEU A 1 92 ? 4.101 0.790 1.997 1.00 92.75 92 LEU A C 1
ATOM 703 O O . LEU A 1 92 ? 3.188 1.486 2.430 1.00 92.75 92 LEU A O 1
ATOM 707 N N . ILE A 1 93 ? 5.347 0.869 2.476 1.00 91.88 93 ILE A N 1
ATOM 708 C CA . ILE A 1 93 ? 5.757 1.804 3.535 1.00 91.88 93 ILE A CA 1
ATOM 709 C C . ILE A 1 93 ? 5.516 3.249 3.093 1.00 91.88 93 ILE A C 1
ATOM 711 O O . ILE A 1 93 ? 4.982 4.045 3.869 1.00 91.88 93 ILE A O 1
AT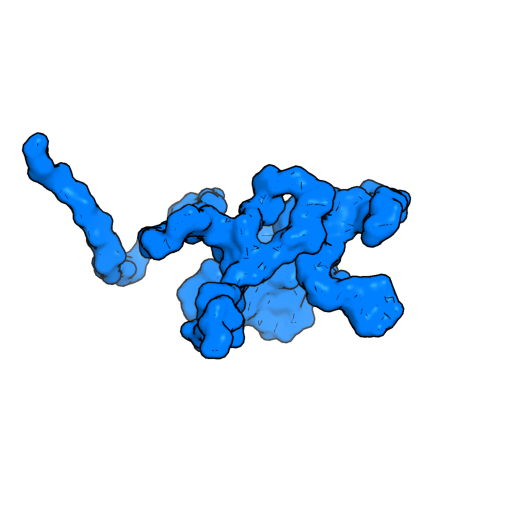OM 715 N N . ALA A 1 94 ? 5.867 3.577 1.848 1.00 91.88 94 ALA A N 1
ATOM 716 C CA . ALA A 1 94 ? 5.645 4.899 1.282 1.00 91.88 94 ALA A CA 1
ATOM 717 C C . ALA A 1 94 ? 4.152 5.254 1.219 1.00 91.88 94 ALA A C 1
ATOM 719 O O . ALA A 1 94 ? 3.773 6.388 1.493 1.00 91.88 94 ALA A O 1
ATOM 720 N N . HIS A 1 95 ? 3.291 4.279 0.922 1.00 91.44 95 HIS A N 1
ATOM 721 C CA . HIS A 1 95 ? 1.853 4.494 0.789 1.00 91.44 95 HIS A CA 1
ATOM 722 C C . HIS A 1 95 ? 1.078 4.457 2.119 1.00 91.44 95 HIS A C 1
ATOM 724 O O . HIS A 1 95 ? -0.049 4.949 2.170 1.00 91.44 95 HIS A O 1
ATOM 730 N N . THR A 1 96 ? 1.657 3.920 3.203 1.00 91.75 96 THR A N 1
ATOM 731 C CA . THR A 1 96 ? 1.011 3.886 4.530 1.00 91.75 96 THR A CA 1
ATOM 732 C C . THR A 1 96 ? 1.736 4.750 5.559 1.00 91.75 96 THR A C 1
ATOM 734 O O . THR A 1 96 ? 1.237 5.800 5.961 1.00 91.75 96 THR A O 1
ATOM 737 N N . ARG A 1 97 ? 2.921 4.334 6.005 1.00 90.12 97 ARG A N 1
ATOM 738 C CA . ARG A 1 97 ? 3.608 4.943 7.147 1.00 90.12 97 ARG A CA 1
ATOM 739 C C . ARG A 1 97 ? 4.192 6.306 6.807 1.00 90.12 97 ARG A C 1
ATOM 741 O O . ARG A 1 97 ? 4.077 7.228 7.607 1.00 90.12 97 ARG A O 1
ATOM 748 N N . ASN A 1 98 ? 4.805 6.441 5.635 1.00 92.19 98 ASN A N 1
ATOM 749 C CA . ASN A 1 98 ? 5.405 7.714 5.245 1.00 92.19 98 ASN A CA 1
ATOM 750 C C . ASN A 1 98 ? 4.324 8.769 5.002 1.00 92.19 98 ASN A C 1
ATOM 752 O O . ASN A 1 98 ? 4.493 9.904 5.428 1.00 92.19 98 ASN A O 1
ATOM 756 N N . ASN A 1 99 ? 3.187 8.379 4.421 1.00 91.31 99 ASN A N 1
ATOM 757 C CA . ASN A 1 99 ? 2.020 9.253 4.326 1.00 91.31 99 ASN A CA 1
ATOM 758 C C . ASN A 1 99 ? 1.528 9.678 5.722 1.00 91.31 99 ASN A C 1
ATOM 760 O O . ASN A 1 99 ? 1.297 10.861 5.946 1.00 91.31 99 ASN A O 1
ATOM 764 N N . ALA A 1 100 ? 1.437 8.758 6.693 1.00 91.00 100 ALA A N 1
ATOM 765 C CA . ALA A 1 100 ? 1.065 9.113 8.068 1.00 91.00 100 ALA A CA 1
ATOM 766 C C . ALA A 1 100 ? 2.027 10.142 8.687 1.00 91.00 100 ALA A C 1
ATOM 768 O O . ALA A 1 100 ? 1.564 11.100 9.297 1.00 91.00 100 ALA A O 1
ATOM 769 N N . TYR A 1 101 ? 3.337 9.995 8.468 1.00 90.50 101 TYR A N 1
ATOM 770 C CA . TYR A 1 101 ? 4.331 10.987 8.890 1.00 90.50 101 TYR A CA 1
ATOM 771 C C . TYR A 1 101 ? 4.140 12.342 8.193 1.00 90.50 101 TYR A C 1
ATOM 773 O O . TYR A 1 101 ? 4.192 13.383 8.838 1.00 90.50 101 TYR A O 1
ATOM 781 N N . GLN A 1 102 ? 3.884 12.353 6.880 1.00 89.00 102 GLN A N 1
ATOM 782 C CA . GLN A 1 102 ? 3.648 13.593 6.128 1.00 89.00 102 GLN A CA 1
ATOM 783 C C . GLN A 1 102 ? 2.42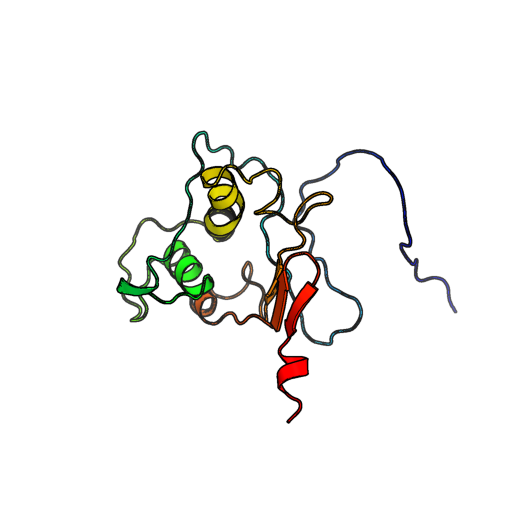1 14.367 6.628 1.00 89.00 102 GLN A C 1
ATOM 785 O O . GLN A 1 102 ? 2.376 15.588 6.502 1.00 89.00 102 GLN A O 1
ATOM 790 N N . PHE A 1 103 ? 1.449 13.668 7.216 1.00 89.00 103 PHE A N 1
ATOM 791 C CA . PHE A 1 103 ? 0.277 14.272 7.845 1.00 89.00 103 PHE A CA 1
ATOM 792 C C . PHE A 1 103 ? 0.439 14.540 9.349 1.00 89.00 103 PHE A C 1
ATOM 794 O O . PHE A 1 103 ? -0.524 14.988 9.967 1.00 89.00 103 PHE A O 1
ATOM 801 N N . PHE A 1 104 ? 1.611 14.286 9.945 1.00 92.06 104 PHE A N 1
ATOM 802 C CA . PHE A 1 104 ? 1.846 14.368 11.397 1.00 92.06 104 PHE A CA 1
ATOM 803 C C . PHE A 1 104 ? 0.899 13.465 12.210 1.00 92.06 104 PHE A C 1
ATOM 805 O O . PHE A 1 104 ? 0.374 13.844 13.257 1.00 92.06 104 PHE A O 1
ATOM 812 N N . ARG A 1 105 ? 0.607 12.276 11.673 1.00 92.06 105 ARG A N 1
ATOM 813 C CA . ARG A 1 105 ? -0.297 11.260 12.241 1.00 92.06 105 ARG A CA 1
ATOM 814 C C . ARG A 1 105 ? 0.402 9.922 12.456 1.00 92.06 105 ARG A C 1
ATOM 816 O O . ARG A 1 105 ? -0.249 8.884 12.552 1.00 92.06 105 ARG A O 1
ATOM 823 N N . GLU A 1 106 ? 1.726 9.909 12.537 1.00 89.81 106 GLU A N 1
ATOM 824 C CA . GLU A 1 106 ? 2.533 8.711 12.760 1.00 89.81 106 GLU A CA 1
ATOM 825 C C . GLU A 1 106 ? 2.340 8.078 14.144 1.00 89.81 106 GLU A C 1
ATOM 827 O O . GLU A 1 106 ? 2.826 6.967 14.355 1.00 89.81 106 GLU A O 1
ATOM 832 N N . SER A 1 107 ? 1.636 8.732 15.073 1.00 89.06 107 SER A N 1
ATOM 833 C CA . SER A 1 107 ? 1.169 8.137 16.332 1.00 89.06 107 SER A CA 1
ATOM 834 C C . SER A 1 107 ? -0.102 7.306 16.159 1.00 89.06 107 SER A C 1
ATOM 836 O O . SER A 1 107 ? -0.291 6.343 16.893 1.00 89.06 107 SER A O 1
ATOM 838 N N . ASP A 1 108 ? -0.935 7.627 15.162 1.00 90.31 108 ASP A N 1
ATOM 839 C CA . ASP A 1 108 ? -2.308 7.119 15.078 1.00 90.31 108 ASP A CA 1
ATOM 840 C C . ASP A 1 108 ? -2.549 6.232 13.848 1.00 90.31 108 ASP A C 1
ATOM 842 O O . ASP A 1 108 ? -3.396 5.343 13.890 1.00 90.31 108 ASP A O 1
ATOM 846 N N . LEU A 1 109 ? -1.834 6.482 12.744 1.00 88.94 109 LEU A N 1
ATOM 847 C CA . LEU A 1 109 ? -2.096 5.910 11.418 1.00 88.94 109 LEU A CA 1
ATOM 848 C C . LEU A 1 109 ? -0.879 5.170 10.842 1.00 88.94 109 LEU A C 1
ATOM 850 O O . LEU A 1 109 ? 0.239 5.238 11.352 1.00 88.94 109 LEU A O 1
ATOM 854 N N . GLY A 1 110 ? -1.104 4.459 9.734 1.00 83.88 110 GLY A N 1
ATOM 855 C CA . GLY A 1 110 ? -0.046 3.967 8.845 1.00 83.88 110 GLY A CA 1
ATOM 856 C C . GLY A 1 110 ? 0.610 2.638 9.235 1.00 83.88 110 GLY A C 1
ATOM 857 O O . GLY A 1 110 ? 1.405 2.122 8.444 1.00 83.88 110 GLY A O 1
ATOM 858 N N . SER A 1 111 ? 0.272 2.069 10.399 1.00 88.62 111 SER A N 1
ATOM 859 C CA . SER A 1 111 ? 0.741 0.749 10.846 1.00 88.62 111 SER A CA 1
ATOM 860 C C . SER A 1 111 ? -0.264 0.031 11.754 1.00 88.62 111 SER A C 1
ATOM 862 O O . SER A 1 111 ? -1.049 0.676 12.445 1.00 88.62 111 SER A O 1
ATOM 864 N N . ILE A 1 112 ? -0.230 -1.307 11.756 1.00 88.31 112 ILE A N 1
ATOM 865 C CA . ILE A 1 112 ? -1.097 -2.153 12.597 1.00 88.31 112 ILE A CA 1
ATOM 866 C C . ILE A 1 112 ? -0.410 -2.384 13.940 1.00 88.31 112 ILE A C 1
ATOM 868 O O . ILE A 1 112 ? 0.515 -3.194 14.026 1.00 88.31 112 ILE A O 1
ATOM 872 N N . GLN A 1 113 ? -0.832 -1.655 14.976 1.00 85.06 113 GLN A N 1
ATOM 873 C CA . GLN A 1 113 ? -0.273 -1.763 16.328 1.00 85.06 113 GLN A CA 1
ATOM 874 C C . GLN A 1 113 ? -1.301 -1.407 17.402 1.00 85.06 113 GLN A C 1
ATOM 876 O O . GLN A 1 113 ? -2.209 -0.614 17.138 1.00 85.06 113 GLN A O 1
ATOM 881 N N . PRO A 1 114 ? -1.126 -1.913 18.635 1.00 87.81 114 PRO A N 1
ATOM 882 C CA . PRO A 1 114 ? -1.886 -1.436 19.781 1.00 87.81 114 PRO A CA 1
ATOM 883 C C . PRO A 1 114 ? -1.728 0.079 19.974 1.00 87.81 114 PRO A C 1
ATOM 885 O O . PRO A 1 114 ? -0.629 0.614 19.848 1.00 87.81 114 PRO A O 1
ATOM 888 N N . GLY A 1 115 ? -2.827 0.760 20.301 1.00 88.38 115 GLY A N 1
ATOM 889 C CA . GLY A 1 115 ? -2.847 2.211 20.529 1.00 88.38 115 GLY A CA 1
ATOM 890 C C . GLY A 1 115 ? -3.055 3.071 19.276 1.00 88.38 115 GLY A C 1
ATOM 891 O O . GLY A 1 115 ? -3.165 4.284 19.408 1.00 88.38 115 GLY A O 1
ATOM 892 N N . ARG A 1 116 ? -3.154 2.465 18.085 1.00 89.56 116 ARG A N 1
ATOM 893 C CA . ARG A 1 116 ? -3.438 3.144 16.806 1.00 89.56 116 ARG A CA 1
ATOM 894 C C . ARG A 1 116 ? -4.883 2.942 16.361 1.00 89.56 116 ARG A C 1
ATOM 896 O O . ARG A 1 116 ? -5.577 2.063 16.879 1.00 89.56 116 ARG A O 1
ATOM 903 N N . PHE A 1 117 ? -5.332 3.709 15.366 1.00 89.81 117 PHE A N 1
ATOM 904 C CA . PHE A 1 117 ? -6.613 3.423 14.724 1.00 89.81 117 PHE A CA 1
ATOM 905 C C . PHE A 1 117 ? -6.576 2.050 14.059 1.00 89.81 117 PHE A C 1
ATOM 907 O O . PHE A 1 117 ? -5.637 1.698 13.344 1.00 89.81 117 PHE A O 1
ATOM 914 N N . ALA A 1 118 ? -7.634 1.275 14.288 1.00 91.62 118 ALA A N 1
ATOM 915 C CA . ALA A 1 118 ? -7.847 -0.009 13.638 1.00 91.62 118 ALA A CA 1
ATOM 916 C C . ALA A 1 118 ? -8.387 0.198 12.211 1.00 91.62 118 ALA A C 1
ATOM 918 O O . ALA A 1 118 ? -9.500 -0.225 11.894 1.00 91.62 118 ALA A O 1
ATOM 919 N N . ASP A 1 119 ? -7.587 0.872 11.383 1.00 90.38 119 ASP A N 1
ATOM 920 C CA . ASP A 1 119 ? -7.837 1.105 9.963 1.00 90.38 119 ASP A CA 1
ATOM 921 C C . ASP A 1 119 ? -7.051 0.077 9.153 1.00 90.38 119 ASP A C 1
ATOM 923 O O . ASP A 1 119 ? -5.818 0.093 9.115 1.00 90.38 119 ASP A O 1
ATOM 927 N N . MET A 1 120 ? -7.757 -0.864 8.532 1.00 91.81 120 MET A N 1
ATOM 928 C CA . MET A 1 120 ? -7.128 -1.963 7.807 1.00 91.81 120 MET A CA 1
ATOM 929 C C . MET A 1 120 ? -8.010 -2.488 6.683 1.00 91.81 120 MET A C 1
ATOM 931 O O . MET A 1 120 ? -9.238 -2.412 6.722 1.00 91.81 120 MET A O 1
ATOM 935 N N . VAL A 1 121 ? -7.354 -3.067 5.682 1.00 92.62 121 VAL A N 1
ATOM 936 C CA . VAL A 1 121 ? -8.006 -3.726 4.555 1.00 92.62 121 VAL A CA 1
ATOM 937 C C . VAL A 1 121 ? -7.571 -5.183 4.492 1.00 92.62 121 VAL A C 1
ATOM 939 O O . VAL A 1 121 ? -6.386 -5.505 4.621 1.00 92.62 121 VAL A O 1
ATOM 942 N N . VAL A 1 122 ? -8.547 -6.058 4.285 1.00 92.31 122 VAL A N 1
ATOM 943 C CA . VAL A 1 122 ? -8.337 -7.459 3.930 1.00 92.31 122 VAL A CA 1
ATOM 944 C C . VAL A 1 122 ? -8.377 -7.565 2.421 1.00 92.31 122 VAL A C 1
ATOM 946 O O . VAL A 1 122 ? -9.326 -7.084 1.805 1.00 92.31 122 VAL A O 1
ATOM 949 N N . ILE A 1 123 ? -7.383 -8.211 1.824 1.00 93.62 123 ILE A N 1
ATOM 950 C CA . ILE A 1 123 ? -7.281 -8.345 0.369 1.00 93.62 123 ILE A CA 1
ATOM 951 C C . ILE A 1 123 ? -7.385 -9.795 -0.105 1.00 93.62 123 ILE A C 1
ATOM 953 O O . ILE A 1 123 ? -7.087 -10.728 0.641 1.00 93.62 123 ILE A O 1
ATOM 957 N N . ASP A 1 124 ? -7.809 -9.963 -1.360 1.00 93.75 124 ASP A N 1
ATOM 958 C CA . ASP A 1 124 ? -8.076 -11.260 -2.000 1.00 93.75 124 ASP A CA 1
ATOM 959 C C . ASP A 1 124 ? -6.823 -12.069 -2.359 1.00 93.75 124 ASP A C 1
ATOM 961 O O . ASP A 1 124 ? -6.915 -13.258 -2.666 1.00 93.75 124 ASP A O 1
ATOM 965 N N . ARG A 1 125 ? -5.654 -11.428 -2.339 1.00 92.06 125 ARG A N 1
ATOM 966 C CA . ARG A 1 125 ? -4.376 -12.017 -2.735 1.00 92.06 125 ARG A CA 1
ATOM 967 C C . ARG A 1 125 ? -3.220 -11.341 -2.012 1.00 92.06 125 ARG A C 1
ATOM 969 O O . ARG A 1 125 ? -3.301 -10.174 -1.648 1.00 92.06 125 ARG A O 1
ATOM 976 N N . ASP A 1 126 ? -2.123 -12.060 -1.837 1.00 93.44 126 ASP A N 1
ATOM 977 C CA . ASP A 1 126 ? -0.984 -11.580 -1.061 1.00 93.44 126 ASP A CA 1
ATOM 978 C C . ASP A 1 126 ? -0.074 -10.630 -1.870 1.00 93.44 126 ASP A C 1
ATOM 980 O O . ASP A 1 126 ? 0.708 -11.066 -2.715 1.00 93.44 126 ASP A O 1
ATOM 984 N N . TYR A 1 127 ? -0.158 -9.322 -1.597 1.00 93.44 127 TYR A N 1
ATOM 985 C CA . TYR A 1 127 ? 0.583 -8.268 -2.309 1.00 93.44 127 TYR A CA 1
ATOM 986 C C . TYR A 1 127 ? 2.102 -8.510 -2.389 1.00 93.44 127 TYR A C 1
ATOM 988 O O . TYR A 1 127 ? 2.719 -8.227 -3.419 1.00 93.44 127 TYR A O 1
ATOM 996 N N . LEU A 1 128 ? 2.713 -9.059 -1.337 1.00 93.50 128 LEU A N 1
ATOM 997 C CA . LEU A 1 128 ? 4.156 -9.290 -1.290 1.00 93.50 128 LEU A CA 1
ATOM 998 C C . LEU A 1 128 ? 4.607 -10.446 -2.187 1.00 93.50 128 LEU A C 1
ATOM 1000 O O . LEU A 1 128 ? 5.764 -10.451 -2.607 1.00 93.50 128 LEU A O 1
ATOM 1004 N N . THR A 1 129 ? 3.727 -11.384 -2.550 1.00 94.31 129 THR A N 1
ATOM 1005 C CA . THR A 1 129 ? 4.126 -12.635 -3.224 1.00 94.31 129 THR A CA 1
ATOM 1006 C C . THR A 1 129 ? 3.538 -12.831 -4.620 1.00 94.31 129 THR A C 1
ATOM 1008 O O . THR A 1 129 ? 4.178 -13.481 -5.444 1.00 94.31 129 THR A O 1
ATOM 1011 N N . ILE A 1 130 ? 2.391 -12.227 -4.952 1.00 96.31 130 ILE A N 1
ATOM 1012 C CA . ILE A 1 130 ? 1.794 -12.330 -6.300 1.00 96.31 130 ILE A CA 1
ATOM 1013 C C . ILE A 1 130 ? 2.734 -11.820 -7.410 1.00 96.31 130 ILE A C 1
ATOM 1015 O O . ILE A 1 130 ? 3.623 -11.014 -7.136 1.00 96.31 130 ILE A O 1
ATOM 1019 N N . PRO A 1 131 ? 2.553 -12.201 -8.689 1.00 96.94 131 PRO A N 1
ATOM 1020 C CA . PRO A 1 131 ? 3.270 -11.576 -9.802 1.00 96.94 131 PRO A CA 1
ATOM 1021 C C . PRO A 1 131 ? 3.042 -10.059 -9.850 1.00 96.94 131 PRO A C 1
ATOM 1023 O O . PRO A 1 131 ? 1.933 -9.586 -9.610 1.00 96.94 131 PRO A O 1
ATOM 1026 N N . ALA A 1 132 ? 4.080 -9.281 -10.182 1.00 95.19 132 ALA A N 1
ATOM 1027 C CA . ALA A 1 132 ? 4.008 -7.817 -10.106 1.00 95.19 132 ALA A CA 1
ATOM 1028 C C . ALA A 1 132 ? 2.910 -7.227 -11.008 1.00 95.19 132 ALA A C 1
ATOM 1030 O O . ALA A 1 132 ? 2.243 -6.273 -10.620 1.00 95.19 132 ALA A O 1
ATOM 1031 N N . ASP A 1 133 ? 2.661 -7.847 -12.163 1.00 94.56 133 ASP A N 1
ATOM 1032 C CA . ASP A 1 133 ? 1.602 -7.431 -13.085 1.00 94.56 133 ASP A CA 1
ATOM 1033 C C . ASP A 1 133 ? 0.176 -7.641 -12.556 1.00 94.56 133 ASP A C 1
ATOM 1035 O O . ASP A 1 133 ? -0.747 -7.007 -13.060 1.00 94.56 133 ASP A O 1
ATOM 1039 N N . GLN A 1 134 ? 0.002 -8.452 -11.508 1.00 95.44 134 GLN A N 1
ATOM 1040 C CA . GLN A 1 134 ? -1.291 -8.711 -10.868 1.00 95.44 134 GLN A CA 1
ATOM 1041 C C . GLN A 1 134 ? -1.569 -7.801 -9.665 1.00 95.44 134 GLN A C 1
ATOM 1043 O O . GLN A 1 134 ? -2.647 -7.887 -9.076 1.00 95.44 134 GLN A O 1
ATOM 1048 N N . ILE A 1 135 ? -0.627 -6.928 -9.280 1.00 95.06 135 ILE A N 1
ATOM 1049 C CA . ILE A 1 135 ? -0.807 -6.005 -8.147 1.00 95.06 135 ILE A CA 1
ATOM 1050 C C . ILE A 1 135 ? -2.033 -5.115 -8.365 1.00 95.06 135 ILE A C 1
ATOM 1052 O O . ILE A 1 135 ? -2.862 -4.988 -7.471 1.00 95.06 135 ILE A O 1
ATOM 1056 N N . LYS A 1 136 ? -2.210 -4.566 -9.570 1.00 92.38 136 LYS A N 1
ATOM 1057 C CA . LYS A 1 136 ? -3.361 -3.712 -9.916 1.00 92.38 136 LYS A CA 1
ATOM 1058 C C . LYS A 1 136 ? -4.724 -4.408 -9.777 1.00 92.38 136 LYS A C 1
ATOM 1060 O O . LYS A 1 136 ? -5.744 -3.742 -9.614 1.00 92.38 136 LYS A O 1
ATOM 1065 N N . ASP A 1 137 ? -4.738 -5.740 -9.814 1.00 93.38 137 ASP A N 1
ATOM 1066 C CA . ASP A 1 137 ? -5.954 -6.550 -9.787 1.00 93.38 137 ASP A CA 1
ATOM 1067 C C . ASP A 1 137 ? -6.387 -6.937 -8.367 1.00 93.38 137 ASP A C 1
ATOM 1069 O O . ASP A 1 137 ? -7.450 -7.537 -8.208 1.00 93.38 137 ASP A O 1
ATOM 1073 N N . ILE A 1 138 ? -5.602 -6.581 -7.340 1.00 94.25 138 ILE A N 1
ATOM 1074 C CA . ILE A 1 138 ? -5.951 -6.808 -5.933 1.00 94.25 138 ILE A CA 1
ATOM 1075 C C . ILE A 1 138 ? -7.294 -6.147 -5.607 1.00 94.25 138 ILE A C 1
ATOM 1077 O O . ILE A 1 138 ? -7.525 -4.968 -5.908 1.00 94.25 138 ILE A O 1
ATOM 1081 N N . LYS A 1 139 ? -8.176 -6.898 -4.944 1.00 92.31 139 LYS A N 1
ATOM 1082 C CA . LYS A 1 139 ? -9.484 -6.419 -4.489 1.00 92.31 139 LYS A CA 1
ATOM 1083 C C . LYS A 1 139 ? -9.587 -6.471 -2.964 1.00 92.31 139 LYS A C 1
ATOM 1085 O O . LYS A 1 139 ? -9.129 -7.446 -2.363 1.00 92.31 139 LYS A O 1
ATOM 1090 N N . PRO A 1 140 ? -10.203 -5.455 -2.334 1.00 92.31 140 PRO A N 1
ATOM 1091 C CA . PRO A 1 140 ? -10.573 -5.549 -0.933 1.00 92.31 140 PRO A CA 1
ATOM 1092 C C . PRO A 1 140 ? -11.689 -6.589 -0.774 1.00 92.31 140 PRO A C 1
ATOM 1094 O O . PRO A 1 140 ? -12.658 -6.590 -1.530 1.00 92.31 140 PRO A O 1
ATOM 1097 N N . LEU A 1 141 ? -11.545 -7.472 0.206 1.00 94.06 141 LEU A N 1
ATOM 1098 C CA . LEU A 1 141 ? -12.600 -8.367 0.680 1.00 94.06 141 LEU A CA 1
ATOM 1099 C C . LEU A 1 141 ? -13.367 -7.73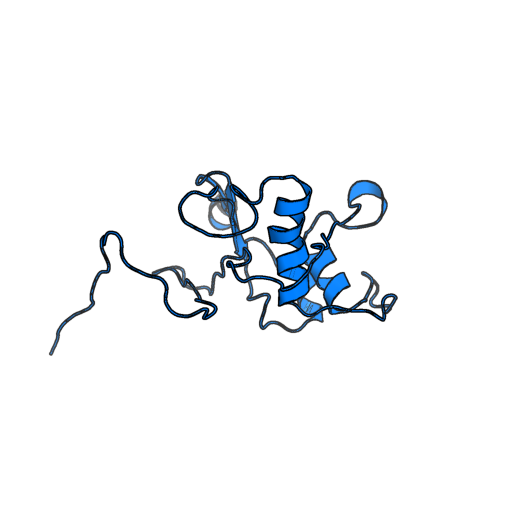7 1.845 1.00 94.06 141 LEU A C 1
ATOM 1101 O O . LEU A 1 141 ? -14.568 -7.943 1.978 1.00 94.06 141 LEU A O 1
ATOM 1105 N N . MET A 1 142 ? -12.667 -6.965 2.677 1.00 94.31 142 MET A N 1
ATOM 1106 C CA . MET A 1 142 ? -13.230 -6.295 3.842 1.00 94.31 142 MET A CA 1
ATOM 1107 C C . MET A 1 142 ? -12.428 -5.033 4.150 1.00 94.31 142 MET A C 1
ATOM 1109 O O . MET A 1 142 ? -11.199 -5.046 4.056 1.00 94.31 142 MET A O 1
ATOM 1113 N N . THR A 1 143 ? -13.112 -3.970 4.561 1.00 92.75 143 THR A N 1
ATOM 1114 C CA . THR A 1 143 ? -12.481 -2.728 5.024 1.00 92.75 143 THR A CA 1
ATOM 1115 C C . THR A 1 143 ? -12.972 -2.411 6.425 1.00 92.75 143 THR A C 1
ATOM 1117 O O . THR A 1 143 ? -14.179 -2.370 6.681 1.00 92.75 143 THR A O 1
ATOM 1120 N N . ILE A 1 144 ? -12.027 -2.180 7.327 1.00 92.69 144 ILE A N 1
ATOM 1121 C CA . ILE A 1 144 ? -12.267 -1.822 8.719 1.00 92.69 144 ILE A CA 1
ATOM 1122 C C . ILE A 1 144 ? -11.745 -0.402 8.916 1.00 92.69 144 ILE A C 1
ATOM 1124 O O . ILE A 1 144 ? -10.607 -0.117 8.548 1.00 92.69 144 ILE A O 1
ATOM 1128 N N . VAL A 1 145 ? -12.578 0.476 9.473 1.00 93.50 145 VAL A N 1
ATOM 1129 C CA . VAL A 1 145 ? -12.229 1.864 9.801 1.00 93.50 145 VAL A CA 1
ATOM 1130 C C . VAL A 1 145 ? -12.625 2.136 11.246 1.00 93.50 145 VAL A C 1
ATOM 1132 O O . VAL A 1 145 ? -13.764 1.882 11.644 1.00 93.50 145 VAL A O 1
ATOM 1135 N N . GLY A 1 146 ? -11.680 2.600 12.061 1.00 90.81 146 GLY A N 1
ATOM 1136 C CA . GLY A 1 146 ? -11.872 2.841 13.489 1.00 90.81 146 GLY A CA 1
ATOM 1137 C C . GLY A 1 146 ? -12.364 1.601 14.243 1.00 90.81 146 GLY A C 1
ATOM 1138 O O . GLY A 1 146 ? -13.153 1.723 15.179 1.00 90.81 146 GLY A O 1
ATOM 1139 N N . GLY A 1 147 ? -11.971 0.402 13.799 1.00 90.81 147 GLY A N 1
ATOM 1140 C CA . GLY A 1 147 ? -12.413 -0.870 14.380 1.00 90.81 147 GL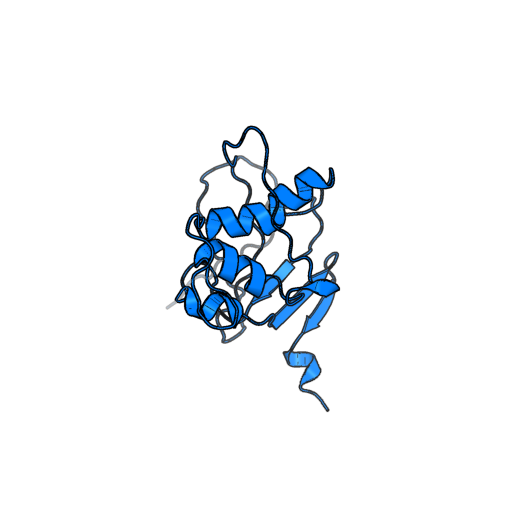Y A CA 1
ATOM 1141 C C . GLY A 1 147 ? -13.813 -1.328 13.957 1.00 90.81 147 GLY A C 1
ATOM 1142 O O . GLY A 1 147 ? -14.301 -2.332 14.472 1.00 90.81 147 GLY A O 1
ATOM 1143 N N . ARG A 1 148 ? -14.470 -0.636 13.019 1.00 93.25 148 ARG A N 1
ATOM 1144 C CA . ARG A 1 148 ? -15.782 -1.023 12.481 1.00 93.25 148 ARG A CA 1
ATOM 1145 C C . ARG A 1 148 ? -15.645 -1.512 11.050 1.00 93.25 148 ARG A C 1
ATOM 1147 O O . ARG A 1 148 ? -15.022 -0.849 10.227 1.00 93.25 148 ARG A O 1
ATOM 1154 N N . VAL A 1 149 ? -16.262 -2.649 10.741 1.00 94.19 149 VAL A N 1
ATOM 1155 C CA . VAL A 1 149 ? -16.361 -3.147 9.364 1.00 94.19 149 VAL A CA 1
ATOM 1156 C C . VAL A 1 149 ? -17.314 -2.237 8.589 1.00 94.19 149 VAL A C 1
ATOM 1158 O O . VAL A 1 149 ? -18.509 -2.223 8.875 1.00 94.19 149 VAL A O 1
ATOM 1161 N N . ILE A 1 150 ? -16.784 -1.478 7.630 1.00 95.19 150 ILE A N 1
ATOM 1162 C CA . ILE A 1 150 ? -17.572 -0.585 6.761 1.00 95.19 150 ILE A CA 1
ATOM 1163 C C . ILE A 1 150 ? -17.880 -1.210 5.399 1.00 95.19 150 ILE A C 1
ATOM 1165 O O . ILE A 1 150 ? -18.812 -0.793 4.725 1.00 95.19 150 ILE A O 1
ATOM 1169 N N . PHE A 1 151 ? -17.090 -2.204 4.997 1.00 92.31 151 PHE A N 1
ATOM 1170 C CA . PHE A 1 151 ? -17.238 -2.920 3.738 1.00 92.31 151 PHE A CA 1
ATOM 1171 C C . PHE A 1 151 ? -16.929 -4.393 3.969 1.00 92.31 151 PHE A C 1
ATOM 1173 O O . PHE A 1 151 ? -15.945 -4.713 4.640 1.00 92.31 151 PHE A O 1
ATOM 1180 N N . ASP A 1 152 ? -17.757 -5.268 3.409 1.00 93.81 152 ASP A N 1
ATOM 1181 C CA . ASP A 1 152 ? -17.600 -6.718 3.461 1.00 93.81 152 ASP 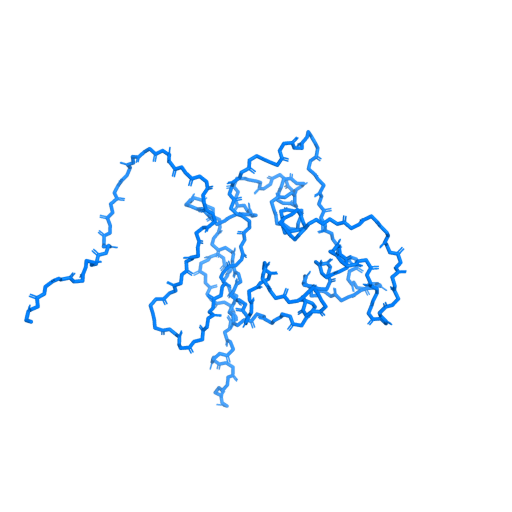A CA 1
ATOM 1182 C C . ASP A 1 152 ? -18.294 -7.342 2.248 1.00 93.81 152 ASP A C 1
ATOM 1184 O O . ASP A 1 152 ? -19.524 -7.315 2.139 1.00 93.81 152 ASP A O 1
ATOM 1188 N N . VAL A 1 153 ? -17.503 -7.932 1.352 1.00 92.31 153 VAL A N 1
ATOM 1189 C CA . VAL A 1 153 ? -18.005 -8.545 0.116 1.00 92.31 153 VAL A CA 1
ATOM 1190 C C . VAL A 1 153 ? -18.980 -9.697 0.385 1.00 92.31 153 VAL A C 1
ATOM 1192 O O . VAL A 1 153 ? -19.847 -9.977 -0.439 1.00 92.31 153 VAL A O 1
ATOM 1195 N N . ALA A 1 154 ? -18.882 -10.365 1.541 1.00 85.44 154 ALA A N 1
ATOM 1196 C CA . ALA A 1 154 ? -19.801 -11.443 1.891 1.00 85.44 154 ALA A CA 1
ATOM 1197 C C . ALA A 1 154 ? -21.207 -10.912 2.215 1.00 85.44 154 ALA A C 1
ATOM 1199 O O . ALA A 1 154 ? -22.194 -11.579 1.911 1.00 85.44 154 ALA A O 1
ATOM 1200 N N . LYS A 1 155 ? -21.315 -9.702 2.780 1.00 77.69 155 LYS A N 1
ATOM 1201 C CA . LYS A 1 155 ? -22.605 -9.087 3.139 1.00 77.69 155 LYS A CA 1
ATOM 1202 C C . LYS A 1 155 ? -23.314 -8.459 1.945 1.00 77.69 155 LYS A C 1
ATOM 1204 O O . LYS A 1 155 ? -24.536 -8.449 1.910 1.00 77.69 155 LYS A O 1
ATOM 1209 N N . GLU A 1 156 ? -22.553 -7.989 0.963 1.00 64.94 156 GLU A N 1
ATOM 1210 C CA . GLU A 1 156 ? -23.082 -7.442 -0.294 1.00 64.94 156 GLU A CA 1
ATOM 1211 C C . GLU A 1 156 ? -23.717 -8.508 -1.199 1.00 64.94 156 GLU A C 1
ATOM 1213 O O . GLU A 1 156 ? -24.517 -8.188 -2.069 1.00 64.94 156 GLU A O 1
ATOM 1218 N N . SER A 1 157 ? -23.372 -9.784 -0.999 1.00 58.94 157 SER A N 1
ATOM 1219 C CA . SER A 1 157 ? -23.909 -10.896 -1.794 1.00 58.94 157 SER A CA 1
ATOM 1220 C C . SER A 1 157 ? -25.307 -11.378 -1.374 1.00 58.94 157 SER A C 1
ATOM 1222 O O . SER A 1 157 ? -25.849 -12.273 -2.024 1.00 58.94 157 SER A O 1
ATOM 1224 N N . SER A 1 158 ? -25.901 -10.789 -0.327 1.00 42.84 158 SER A N 1
ATOM 1225 C CA . SER A 1 158 ? -27.313 -11.003 0.014 1.00 42.84 158 SER A CA 1
ATOM 1226 C C . SER A 1 158 ? -28.197 -10.000 -0.745 1.00 42.84 158 SER A C 1
ATOM 1228 O O . SER A 1 158 ? -28.003 -8.800 -0.545 1.00 42.84 158 SER A O 1
ATOM 1230 N N . PRO A 1 159 ? -29.132 -10.465 -1.598 1.00 50.56 159 PRO A N 1
ATOM 1231 C CA . PRO A 1 159 ? -30.078 -9.607 -2.313 1.00 50.56 159 PRO A CA 1
ATOM 1232 C C . PRO A 1 159 ? -31.113 -8.948 -1.392 1.00 50.56 159 PRO A C 1
ATOM 1234 O O . PRO A 1 159 ? -31.413 -9.518 -0.315 1.00 50.56 159 PRO A O 1
#